Protein AF-A0AAW6LYE3-F1 (afdb_monomer)

Secondary structure (DSSP, 8-state):
-TTGGG-SSHHHHHHHHHHHHHHHHH---TTS-HHHHHHHHHHHHHHHHHS-HHHHHHTT-HHHHHHHHHHHHHHHHHHHHHHHHHHH--TTHHHHHHHHHHHHHHHHHHHHHHHHHHH-STTTHHHHHHHHHHHHHHHHHHHHHHHHHHHTT-----HHHHHGGGPPPPP-

Sequence (172 aa):
MKAMTAHPTDQVRQAAIETKTLFDKYGDPTTLPQTEENGILHNLLQDLKAIDSSKLTSLAFDAWLTNLETCETAFLSAVSQRTEETAARQVGIVKEIRQTADNAYRSLVELVNALTVVNGEAPYATFIDHVNAIIDR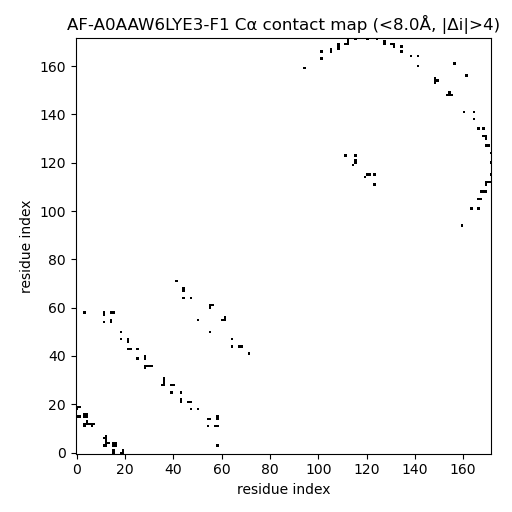QKTVLKARQTNAKKKGGETINPYCEISKKLPDIQK

InterPro domains:
  IPR046228 Protein of unknown function DUF6261 [PF19775] (2-132)

Organism: NCBI:txid246787

Radius of gyration: 32.87 Å; Cα contacts (8 Å, |Δi|>4): 84; chains: 1; bounding box: 64×28×84 Å

Foldseek 3Di:
DVVQCPPPDPLLNVLVVVLVVLCVVLDDLPVDDPVVSLVSLVVSLVVVVVPDVVNCVSVVNVVVSVVSVVVNVVVVVVVVVVVVVVVPPDPCPVVVVLVVVLVVLVVVLVVLLVCCVVPNCVVCVVVLVVVQVVLVVVLVVLVVVVVVCVVVVHPDPPVSSVSSNPRDRRDD

Mean predicted aligned error: 11.36 Å

Structure (mmCIF, N/CA/C/O backbone):
data_AF-A0AAW6LYE3-F1
#
_entry.id   AF-A0AAW6LYE3-F1
#
loop_
_atom_site.group_PDB
_atom_site.id
_atom_site.type_symbol
_atom_site.label_atom_id
_atom_site.label_alt_id
_atom_site.label_comp_id
_atom_site.label_asym_id
_atom_site.label_entity_id
_atom_site.label_seq_id
_atom_site.pdbx_PDB_ins_code
_atom_site.Cartn_x
_atom_site.Cartn_y
_atom_site.Cartn_z
_atom_site.occupancy
_atom_site.B_iso_or_equiv
_atom_site.auth_seq_id
_atom_site.auth_comp_id
_atom_site.auth_asym_id
_atom_site.auth_atom_id
_atom_site.pdbx_PDB_model_num
ATOM 1 N N . MET A 1 1 ? -16.942 -10.347 26.156 1.00 75.06 1 MET A N 1
ATOM 2 C CA . MET A 1 1 ? -18.008 -9.387 26.536 1.00 75.06 1 MET A CA 1
ATOM 3 C C . MET A 1 1 ? -19.351 -10.025 26.889 1.00 75.06 1 MET A C 1
ATOM 5 O O . MET A 1 1 ? -19.823 -9.770 27.986 1.00 75.06 1 MET A O 1
ATOM 9 N N . LYS A 1 2 ? -19.958 -10.888 26.054 1.00 83.12 2 LYS A N 1
ATOM 10 C CA . LYS A 1 2 ? -21.303 -11.465 26.317 1.00 83.12 2 LYS A CA 1
ATOM 11 C C . LYS A 1 2 ? -21.467 -12.181 27.674 1.00 83.12 2 LYS A C 1
ATOM 13 O O . LYS A 1 2 ? -22.540 -12.131 28.250 1.00 83.12 2 LYS A O 1
ATOM 18 N N . ALA A 1 3 ? -20.427 -12.827 28.202 1.00 86.31 3 ALA A N 1
ATOM 19 C CA . ALA A 1 3 ? -20.491 -13.441 29.534 1.00 86.31 3 ALA A CA 1
ATOM 20 C C . ALA A 1 3 ? -20.466 -12.402 30.678 1.00 86.31 3 ALA A C 1
ATOM 22 O O . ALA A 1 3 ? -21.128 -12.575 31.695 1.00 86.31 3 ALA A O 1
ATOM 23 N N . MET A 1 4 ? -19.744 -11.291 30.496 1.00 87.25 4 MET A N 1
ATOM 24 C CA . MET A 1 4 ? -19.586 -10.234 31.506 1.00 87.25 4 MET A CA 1
ATOM 25 C C . MET A 1 4 ? -20.858 -9.396 31.692 1.00 87.25 4 MET A C 1
ATOM 27 O O . MET A 1 4 ? -21.054 -8.793 32.742 1.00 87.25 4 MET A O 1
ATOM 31 N N . THR A 1 5 ? -21.787 -9.414 30.732 1.00 90.38 5 THR A N 1
ATOM 32 C CA . THR A 1 5 ? -23.099 -8.764 30.892 1.00 90.38 5 THR A CA 1
ATOM 33 C C . THR A 1 5 ? -24.018 -9.485 31.886 1.00 90.38 5 THR A C 1
ATOM 35 O O . THR A 1 5 ? -25.096 -8.981 32.178 1.00 90.38 5 THR A O 1
ATOM 38 N N . ALA A 1 6 ? -23.611 -10.639 32.425 1.00 91.25 6 ALA A N 1
ATOM 39 C CA . ALA A 1 6 ? -24.280 -11.342 33.522 1.00 91.25 6 ALA A CA 1
ATOM 40 C C . ALA A 1 6 ? -23.414 -11.393 34.800 1.00 91.25 6 ALA A C 1
ATOM 42 O O . ALA A 1 6 ? -23.624 -12.246 35.660 1.00 91.25 6 ALA A O 1
ATOM 43 N N . HIS A 1 7 ? -22.417 -10.507 34.921 1.00 91.81 7 HIS A N 1
ATOM 44 C CA . HIS A 1 7 ? -21.497 -10.495 36.057 1.00 91.81 7 HIS A CA 1
ATOM 45 C C . HIS A 1 7 ? -22.240 -10.233 37.390 1.00 91.81 7 HIS A C 1
ATOM 47 O O . HIS A 1 7 ? -23.146 -9.387 37.422 1.00 91.81 7 HIS A O 1
ATOM 53 N N . PRO A 1 8 ? -21.870 -10.921 38.494 1.00 92.31 8 PRO A N 1
ATOM 54 C CA . PRO A 1 8 ? -22.540 -10.777 39.791 1.00 92.31 8 PRO A CA 1
ATOM 55 C C . PRO A 1 8 ? -22.421 -9.362 40.375 1.00 92.31 8 PRO A C 1
ATOM 57 O O . PRO A 1 8 ? -23.342 -8.885 41.025 1.00 92.31 8 PRO A O 1
ATOM 60 N N . THR A 1 9 ? -21.314 -8.664 40.115 1.00 94.69 9 THR A N 1
ATOM 61 C CA . THR A 1 9 ? -21.134 -7.256 40.504 1.00 94.69 9 THR A CA 1
ATOM 62 C C . THR A 1 9 ? -21.827 -6.316 39.519 1.00 94.69 9 THR A C 1
ATOM 64 O O . THR A 1 9 ? -21.462 -6.279 38.343 1.00 94.69 9 THR A O 1
ATOM 67 N N . ASP A 1 10 ? -22.764 -5.506 40.016 1.00 91.56 10 ASP A N 1
ATOM 68 C CA . ASP A 1 10 ? -23.581 -4.579 39.218 1.00 91.56 10 ASP A CA 1
ATOM 69 C C . ASP A 1 10 ? -22.765 -3.581 38.395 1.00 91.56 10 ASP A C 1
ATOM 71 O O . ASP A 1 10 ? -23.053 -3.373 37.219 1.00 91.56 10 ASP A O 1
ATOM 75 N N . GLN A 1 11 ? -21.720 -3.003 38.984 1.00 90.62 11 GLN A N 1
ATOM 76 C CA . GLN A 1 11 ? -20.864 -2.012 38.322 1.00 90.62 11 GLN A CA 1
ATOM 77 C C . GLN A 1 11 ? -20.148 -2.607 37.100 1.00 90.62 11 GLN A C 1
ATOM 79 O O . GLN A 1 11 ? -20.224 -2.051 36.006 1.00 90.62 11 GLN A O 1
ATOM 84 N N . VAL A 1 12 ? -19.531 -3.784 37.266 1.00 91.25 12 VAL A N 1
ATOM 85 C CA . VAL A 1 12 ? -18.853 -4.521 36.183 1.00 91.25 12 VAL A CA 1
ATOM 86 C C . VAL A 1 12 ? -19.854 -4.935 35.106 1.00 91.25 12 VAL A C 1
ATOM 88 O O . VAL A 1 12 ? -19.576 -4.838 33.913 1.00 91.25 12 VAL A O 1
ATOM 91 N N . ARG A 1 13 ? -21.059 -5.348 35.513 1.00 94.12 13 ARG A N 1
ATOM 92 C CA . ARG A 1 13 ? -22.122 -5.723 34.582 1.00 94.12 13 ARG A CA 1
ATOM 93 C C . ARG A 1 13 ? -22.571 -4.544 33.718 1.00 94.12 13 ARG A C 1
ATOM 95 O O . ARG A 1 13 ? -22.694 -4.707 32.508 1.00 94.12 13 ARG A O 1
ATOM 102 N N . GLN A 1 14 ? -22.788 -3.370 34.312 1.00 92.62 14 GLN A N 1
ATOM 103 C CA . GLN A 1 14 ? -23.170 -2.165 33.568 1.00 92.62 14 GLN A CA 1
ATOM 104 C C . GLN A 1 14 ? -22.062 -1.713 32.612 1.00 92.62 14 GLN A C 1
ATOM 106 O O . GLN A 1 14 ? -22.342 -1.458 31.443 1.00 92.62 14 GLN A O 1
ATOM 111 N N . ALA A 1 15 ? -20.803 -1.721 33.061 1.00 92.06 15 ALA A N 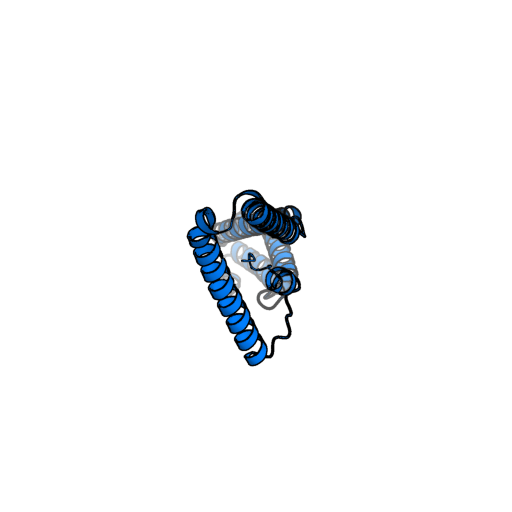1
ATOM 112 C CA . ALA A 1 15 ? -19.650 -1.454 32.200 1.00 92.06 15 ALA A CA 1
ATOM 113 C C . ALA A 1 15 ? -19.581 -2.427 31.007 1.00 92.06 15 ALA A C 1
ATOM 115 O O . ALA A 1 15 ? -19.324 -2.023 29.870 1.00 92.06 15 ALA A O 1
ATOM 116 N N . ALA A 1 16 ? -19.854 -3.716 31.244 1.00 93.25 16 ALA A N 1
ATOM 117 C CA . ALA A 1 16 ? -19.874 -4.724 30.192 1.00 93.25 16 ALA A CA 1
ATOM 118 C C . ALA A 1 16 ? -21.014 -4.508 29.187 1.00 93.25 16 ALA A C 1
ATOM 120 O O . ALA A 1 16 ? -20.817 -4.729 27.992 1.00 93.25 16 ALA A O 1
ATOM 121 N N . ILE A 1 17 ? -22.198 -4.100 29.655 1.00 93.31 17 ILE A N 1
ATOM 122 C CA . ILE A 1 17 ? -23.356 -3.799 28.800 1.00 93.31 17 ILE A CA 1
ATOM 123 C C . ILE A 1 17 ? -23.063 -2.580 27.925 1.00 93.31 17 ILE A C 1
ATOM 125 O O . ILE A 1 17 ? -23.266 -2.653 26.715 1.00 93.31 17 ILE A O 1
ATOM 129 N N . GLU A 1 18 ? -22.544 -1.500 28.508 1.00 92.44 18 GLU A N 1
ATOM 130 C CA . GLU A 1 18 ? -22.156 -0.276 27.796 1.00 92.44 18 GLU A CA 1
ATOM 131 C C . GLU A 1 18 ? -21.139 -0.584 26.692 1.00 92.44 18 GLU A C 1
ATOM 133 O O . GLU A 1 18 ? -21.390 -0.337 25.512 1.00 92.44 18 GLU A O 1
ATOM 138 N N . THR A 1 19 ? -20.043 -1.253 27.056 1.00 92.25 19 THR A N 1
ATOM 139 C CA . THR A 1 19 ? -18.980 -1.614 26.112 1.00 92.25 19 THR A CA 1
ATOM 140 C C . THR A 1 19 ? -19.485 -2.586 25.035 1.00 92.25 19 THR A C 1
ATOM 142 O O . THR A 1 19 ? -19.142 -2.447 23.866 1.00 92.25 19 THR A O 1
ATOM 145 N N . LYS A 1 20 ? -20.339 -3.567 25.374 1.00 92.69 20 LYS A N 1
ATOM 146 C CA . LYS A 1 20 ? -20.929 -4.477 24.373 1.00 92.69 20 LYS A CA 1
ATOM 147 C C . LYS A 1 20 ? -21.852 -3.732 23.405 1.00 92.69 20 LYS A C 1
ATOM 149 O O . LYS A 1 20 ? -21.786 -3.987 22.208 1.00 92.69 20 LYS A O 1
ATOM 154 N N . THR A 1 21 ? -22.687 -2.829 23.913 1.00 93.50 21 THR A N 1
ATOM 155 C CA . THR A 1 21 ? -23.604 -2.023 23.090 1.00 93.50 21 THR A CA 1
ATOM 156 C C . THR A 1 21 ? -22.821 -1.193 22.077 1.00 93.50 21 THR A C 1
ATOM 158 O O . THR A 1 21 ? -23.251 -1.049 20.936 1.00 93.50 21 THR A O 1
ATOM 161 N N . LEU A 1 22 ? -21.634 -0.715 22.463 1.00 93.31 22 LEU A N 1
ATOM 162 C CA . LEU A 1 22 ? -20.736 -0.026 21.550 1.00 93.31 22 LEU A CA 1
ATOM 163 C C . LEU A 1 22 ? -20.258 -0.926 20.401 1.00 93.31 22 LEU A C 1
ATOM 165 O O . LEU A 1 22 ? -20.346 -0.530 19.242 1.00 93.31 22 LEU A O 1
ATOM 169 N N . PHE A 1 23 ? -19.816 -2.152 20.693 1.00 92.50 23 PHE A N 1
ATOM 170 C CA . PHE A 1 23 ? -19.456 -3.116 19.644 1.00 92.50 23 PHE A CA 1
ATOM 171 C C . PHE A 1 23 ? -20.650 -3.473 18.747 1.00 92.50 23 PHE A C 1
ATOM 173 O O . PHE A 1 23 ? -20.501 -3.541 17.531 1.00 92.50 23 PHE A O 1
ATOM 180 N N . ASP A 1 24 ? -21.842 -3.654 19.323 1.00 93.94 24 ASP A N 1
ATOM 181 C CA . ASP A 1 24 ? -23.053 -3.961 18.554 1.00 93.94 24 ASP A CA 1
ATOM 182 C C . ASP A 1 24 ? -23.446 -2.804 17.608 1.00 93.94 24 ASP A C 1
ATOM 184 O O . ASP A 1 24 ? -23.938 -3.058 16.511 1.00 93.94 24 ASP A O 1
ATOM 188 N N . LYS A 1 25 ? -23.213 -1.541 18.009 1.00 94.12 25 LYS A N 1
ATOM 189 C CA . LYS A 1 25 ? -23.463 -0.337 17.191 1.00 94.12 25 LYS A CA 1
ATOM 190 C C . LYS A 1 25 ? -22.602 -0.312 15.927 1.00 94.12 25 LYS A C 1
ATOM 192 O O . LYS A 1 25 ? -23.104 0.063 14.871 1.00 94.12 25 LYS A O 1
ATOM 197 N N . TYR A 1 26 ? -21.320 -0.656 16.042 1.00 93.38 26 TYR A N 1
ATOM 198 C CA . TYR A 1 26 ? -20.377 -0.605 14.919 1.00 93.38 26 TYR A CA 1
ATOM 199 C C . TYR A 1 26 ? -20.387 -1.873 14.056 1.00 93.38 26 TYR A C 1
ATOM 201 O O . TYR A 1 26 ? -20.088 -1.796 12.867 1.00 93.38 26 TYR A O 1
ATOM 209 N N . GLY A 1 27 ? -20.783 -3.018 14.618 1.00 91.31 27 GLY A N 1
ATOM 210 C CA . GLY A 1 27 ? -20.903 -4.272 13.877 1.00 91.31 27 GLY A CA 1
ATOM 211 C C . GLY A 1 27 ? -19.554 -4.866 13.459 1.00 91.31 27 GLY A C 1
ATOM 212 O O . GLY A 1 27 ? -18.535 -4.651 14.113 1.00 91.31 27 GLY A O 1
ATOM 213 N N . ASP A 1 28 ? -19.569 -5.658 12.385 1.00 91.50 28 ASP A N 1
ATOM 214 C CA . ASP A 1 28 ? -18.382 -6.306 11.819 1.00 91.50 28 ASP A CA 1
ATOM 215 C C . ASP A 1 28 ? -17.944 -5.595 10.523 1.00 91.50 28 ASP A C 1
ATOM 217 O O . ASP A 1 28 ? -18.591 -5.769 9.484 1.00 91.50 28 ASP A O 1
ATOM 221 N N . PRO A 1 29 ? -16.860 -4.795 10.556 1.00 91.38 29 PRO A N 1
ATOM 222 C CA . PRO A 1 29 ? -16.393 -4.056 9.389 1.00 91.38 29 PRO A CA 1
ATOM 223 C C . PRO A 1 29 ? -15.492 -4.877 8.450 1.00 91.38 29 PRO A C 1
ATOM 225 O O . PRO A 1 29 ? -15.095 -4.364 7.408 1.00 91.38 29 PRO A O 1
ATOM 228 N N . THR A 1 30 ? -15.183 -6.143 8.758 1.00 89.88 30 THR A N 1
ATOM 229 C CA . THR A 1 30 ? -14.156 -6.937 8.041 1.00 89.88 30 THR A CA 1
ATOM 230 C C . THR A 1 30 ? -14.504 -7.289 6.591 1.00 89.88 30 THR A C 1
ATOM 232 O O . THR A 1 30 ? -13.665 -7.788 5.841 1.00 89.88 30 THR A O 1
ATOM 235 N N . THR A 1 31 ? -15.747 -7.046 6.177 1.00 91.75 31 THR A N 1
ATOM 236 C CA . THR A 1 31 ? -16.225 -7.290 4.807 1.00 91.75 31 THR A CA 1
ATOM 237 C C . THR A 1 31 ? -16.204 -6.036 3.928 1.00 91.75 31 THR A C 1
ATOM 239 O O . THR A 1 31 ? -16.513 -6.118 2.737 1.00 91.75 31 THR A O 1
ATOM 242 N N . LEU A 1 32 ? -15.846 -4.881 4.497 1.00 92.56 32 LEU A N 1
ATOM 243 C CA . LEU A 1 32 ? -15.909 -3.578 3.840 1.00 92.56 32 LEU A CA 1
ATOM 244 C C . LEU A 1 32 ? -14.595 -3.217 3.128 1.00 92.56 32 LEU A C 1
ATOM 246 O O . LEU A 1 32 ? -13.543 -3.802 3.391 1.00 92.56 32 LEU A O 1
ATOM 250 N N . PRO A 1 33 ? -14.614 -2.232 2.212 1.00 93.69 33 PRO A N 1
ATOM 251 C CA . PRO A 1 33 ? -13.390 -1.663 1.661 1.00 93.69 33 PRO A CA 1
ATOM 252 C C . PRO A 1 33 ? -12.492 -1.072 2.759 1.00 93.69 33 PRO A C 1
ATOM 254 O O . PRO A 1 33 ? -12.985 -0.399 3.659 1.00 93.69 33 PRO A O 1
ATOM 257 N N . GLN A 1 34 ? -11.166 -1.211 2.618 1.00 89.56 34 GLN A N 1
ATOM 258 C CA . GLN A 1 34 ? -10.163 -0.796 3.620 1.00 89.56 34 GLN A CA 1
ATOM 259 C C . GLN A 1 34 ? -10.372 0.622 4.187 1.00 89.56 34 GLN A C 1
ATOM 261 O O . GLN A 1 34 ? -10.144 0.854 5.370 1.00 89.56 34 GLN A O 1
ATOM 266 N N . THR A 1 35 ? -10.772 1.593 3.361 1.00 88.69 35 THR A N 1
ATOM 267 C CA . THR A 1 35 ? -11.013 2.974 3.818 1.00 88.69 35 THR A CA 1
ATOM 268 C C . THR A 1 35 ? -12.221 3.072 4.745 1.00 88.69 35 THR A C 1
ATOM 270 O O . THR A 1 35 ? -12.171 3.785 5.744 1.00 88.69 35 THR A O 1
ATOM 273 N N . GLU A 1 36 ? -13.297 2.364 4.413 1.00 91.94 36 GLU A N 1
ATOM 274 C CA . GLU A 1 36 ? -14.534 2.352 5.188 1.00 91.94 36 GLU A CA 1
ATOM 275 C C . GLU A 1 36 ? -14.365 1.518 6.462 1.00 91.94 36 GLU A C 1
ATOM 277 O O . GLU A 1 36 ? -14.688 1.993 7.549 1.00 91.94 36 GLU A O 1
ATOM 282 N N . GLU A 1 37 ? -13.746 0.338 6.341 1.00 92.81 37 GLU A N 1
ATOM 283 C CA . GLU A 1 37 ? -13.352 -0.511 7.469 1.00 92.81 37 GLU A CA 1
ATOM 284 C C . GLU A 1 37 ? -12.527 0.282 8.489 1.00 92.81 37 GLU A C 1
ATOM 286 O O . GLU A 1 37 ? -12.877 0.339 9.668 1.00 92.81 37 GLU A O 1
ATOM 291 N N . ASN A 1 38 ? -11.472 0.967 8.035 1.00 91.06 38 ASN A N 1
ATOM 292 C CA . ASN A 1 38 ? -10.623 1.747 8.927 1.00 91.06 38 ASN A CA 1
ATOM 293 C C . ASN A 1 38 ? -11.363 2.937 9.555 1.00 91.06 38 ASN A C 1
ATOM 295 O O . ASN A 1 38 ? -11.125 3.255 10.714 1.00 91.06 38 ASN A O 1
ATOM 299 N N . GLY A 1 39 ? -12.269 3.591 8.822 1.00 92.75 39 GLY A N 1
ATOM 300 C CA . GLY A 1 39 ? -13.091 4.668 9.378 1.00 92.75 39 GLY A CA 1
ATOM 301 C C . GLY A 1 39 ? -13.989 4.185 10.521 1.00 92.75 39 GLY A C 1
ATOM 302 O O . GLY A 1 39 ? -14.102 4.851 11.549 1.00 92.75 39 GLY A O 1
ATOM 303 N N . ILE A 1 40 ? -14.581 2.998 10.374 1.00 94.75 40 ILE A N 1
ATOM 304 C CA . ILE A 1 40 ? -15.387 2.366 11.425 1.00 94.75 40 ILE A CA 1
ATOM 305 C C . ILE A 1 40 ? -14.520 1.993 12.628 1.00 94.75 40 ILE A C 1
ATOM 307 O O . ILE A 1 40 ? -14.886 2.318 13.757 1.00 94.75 40 ILE A O 1
ATOM 311 N N . LEU A 1 41 ? -13.370 1.352 12.402 1.00 93.31 41 LEU A N 1
ATOM 312 C CA . LEU A 1 41 ? -12.457 0.951 13.476 1.00 93.31 41 LEU A CA 1
ATOM 313 C C . LEU A 1 41 ? -11.900 2.158 14.245 1.00 93.31 41 LEU A C 1
ATOM 315 O O . LEU A 1 41 ? -11.832 2.107 15.472 1.00 93.31 41 LEU A O 1
ATOM 319 N N . HIS A 1 42 ? -11.585 3.252 13.548 1.00 94.12 42 HIS A N 1
ATOM 320 C CA . HIS A 1 42 ? -11.141 4.507 14.157 1.00 94.12 42 HIS A CA 1
ATOM 321 C C . HIS A 1 42 ? -12.203 5.094 15.091 1.00 94.12 42 HIS A C 1
ATOM 323 O 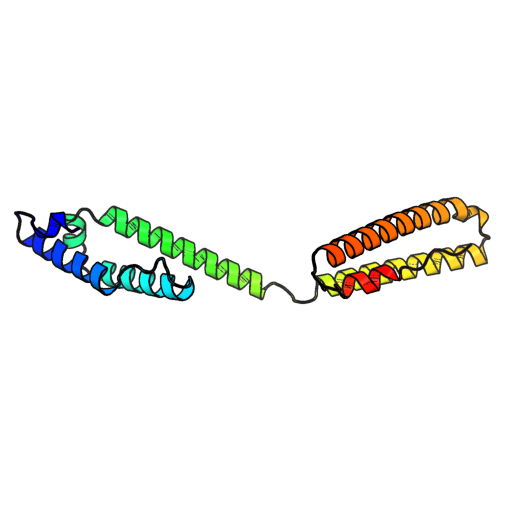O . HIS A 1 42 ? -11.932 5.391 16.254 1.00 94.12 42 HIS A O 1
ATOM 329 N N . ASN A 1 43 ? -13.445 5.198 14.609 1.00 94.94 43 ASN A N 1
ATOM 330 C CA . ASN A 1 43 ? -14.556 5.720 15.405 1.00 94.94 43 ASN A CA 1
ATOM 331 C C . ASN A 1 43 ? -14.889 4.805 16.596 1.00 94.94 43 ASN A C 1
ATOM 333 O O . ASN A 1 43 ? -15.151 5.288 17.697 1.00 94.94 43 ASN A O 1
ATOM 337 N N . LEU A 1 44 ? -14.832 3.482 16.404 1.00 94.56 44 LEU A N 1
ATOM 338 C CA . LEU A 1 44 ? -14.983 2.510 17.487 1.00 94.56 44 LEU A CA 1
ATOM 339 C C . LEU A 1 44 ? -13.908 2.708 18.559 1.00 94.56 44 LEU A C 1
ATOM 341 O O . LEU A 1 44 ? -14.230 2.729 19.745 1.00 94.56 44 LEU A O 1
ATOM 345 N N . LEU A 1 45 ? -12.643 2.866 18.164 1.00 94.81 45 LEU A N 1
ATOM 346 C CA . LEU A 1 45 ? -11.552 3.081 19.107 1.00 94.81 45 LEU A CA 1
ATOM 347 C C . LEU A 1 45 ? -11.687 4.416 19.847 1.00 94.81 45 LEU A C 1
ATOM 349 O O . LEU A 1 45 ? -11.440 4.477 21.051 1.00 94.81 45 LEU A O 1
ATOM 353 N N . GLN A 1 46 ? -12.123 5.469 19.153 1.00 95.19 46 GLN A N 1
ATOM 354 C CA . GLN A 1 46 ? -12.408 6.765 19.760 1.00 95.19 46 GLN A CA 1
ATOM 355 C C . GLN A 1 46 ? -13.516 6.663 20.816 1.00 95.19 46 GLN A C 1
ATOM 357 O O . GLN A 1 46 ? -13.334 7.136 21.939 1.00 95.19 46 GLN A O 1
ATOM 362 N N . ASP A 1 47 ? -14.631 6.007 20.491 1.00 95.06 47 ASP A N 1
ATOM 363 C CA . ASP A 1 47 ? -15.728 5.813 21.439 1.00 95.06 47 ASP A CA 1
ATOM 364 C C . ASP A 1 47 ? -15.308 4.898 22.607 1.00 95.06 47 ASP A C 1
ATOM 366 O O . ASP A 1 47 ? -15.714 5.134 23.744 1.00 95.06 47 ASP A O 1
ATOM 370 N N . LEU A 1 48 ? -14.456 3.890 22.369 1.00 93.25 48 LEU A N 1
ATOM 371 C CA . LEU A 1 48 ? -13.893 3.049 23.434 1.00 93.25 48 LEU A CA 1
ATOM 372 C C . LEU A 1 48 ? -13.033 3.873 24.397 1.00 93.25 48 LEU A C 1
ATOM 374 O O . LEU A 1 48 ? -13.151 3.704 25.606 1.00 93.25 48 LEU A O 1
ATOM 378 N N . LYS A 1 49 ? -12.216 4.799 23.884 1.00 92.94 49 LYS A N 1
ATOM 379 C CA . LYS A 1 49 ? -11.408 5.726 24.697 1.00 92.94 49 LYS A CA 1
ATOM 380 C C . LYS A 1 49 ? -12.240 6.733 25.489 1.00 92.94 49 LYS A C 1
ATOM 382 O O . LYS A 1 49 ? -11.752 7.273 26.478 1.00 92.94 49 LYS A O 1
ATOM 387 N N . ALA A 1 50 ? -13.468 7.008 25.054 1.00 94.12 50 ALA A N 1
ATOM 388 C CA . ALA A 1 50 ? -14.386 7.891 25.764 1.00 94.12 50 ALA A CA 1
ATOM 389 C C . ALA A 1 50 ? -15.065 7.207 26.967 1.00 94.12 50 ALA A C 1
ATOM 391 O O . ALA A 1 50 ? -15.611 7.897 27.830 1.00 94.12 50 ALA A O 1
ATOM 392 N N . ILE A 1 51 ? -15.028 5.870 27.049 1.00 92.06 51 ILE A N 1
ATOM 393 C CA . ILE A 1 51 ? -15.482 5.131 28.231 1.00 92.06 51 ILE A CA 1
ATOM 394 C C . ILE A 1 51 ? -14.506 5.390 29.385 1.00 92.06 51 ILE A C 1
ATOM 396 O O . ILE A 1 51 ? -13.290 5.406 29.205 1.00 92.06 51 ILE A O 1
ATOM 400 N N . ASP A 1 52 ? -15.048 5.563 30.591 1.00 92.00 52 ASP A N 1
ATOM 401 C CA . ASP A 1 52 ? -14.256 5.721 31.812 1.00 92.00 52 ASP A CA 1
ATOM 402 C C . ASP A 1 52 ? -13.228 4.581 31.959 1.00 92.00 52 ASP A C 1
ATOM 404 O O . ASP A 1 52 ? -13.576 3.396 31.940 1.00 92.00 52 ASP A O 1
ATOM 408 N N . SER A 1 53 ? -11.954 4.939 32.127 1.00 91.50 53 SER A N 1
ATOM 409 C CA . SER A 1 53 ? -10.851 3.977 32.180 1.00 91.50 53 SER A CA 1
ATOM 410 C C . SER A 1 53 ? -10.998 2.968 33.318 1.00 91.50 53 SER A C 1
ATOM 412 O O . SER A 1 53 ? -10.689 1.795 33.128 1.00 91.50 53 SER A O 1
ATOM 414 N N . SER A 1 54 ? -11.566 3.358 34.464 1.00 92.62 54 SER A N 1
ATOM 415 C CA . SER A 1 54 ? -11.804 2.439 35.583 1.00 92.62 54 SER A CA 1
ATOM 416 C C . SER A 1 54 ? -12.791 1.326 35.220 1.00 92.62 54 SER A C 1
ATOM 418 O O . SER A 1 54 ? -12.633 0.183 35.662 1.00 92.62 54 SER A O 1
ATOM 420 N N . LYS A 1 55 ? -13.772 1.622 34.355 1.00 92.19 55 LYS A N 1
ATOM 421 C CA . LYS A 1 55 ? -14.703 0.621 33.823 1.00 92.19 55 LYS A CA 1
ATOM 422 C C . LYS A 1 55 ? -13.975 -0.359 32.911 1.00 92.19 55 LYS A C 1
ATOM 424 O O . LYS A 1 55 ? -14.162 -1.565 33.067 1.00 92.19 55 LYS A O 1
ATOM 429 N N . LEU A 1 56 ? -13.126 0.125 32.006 1.00 91.50 56 LEU A N 1
ATOM 430 C CA . LEU A 1 56 ? -12.352 -0.732 31.101 1.00 91.50 56 LEU A CA 1
ATOM 431 C C . LEU A 1 56 ? -11.362 -1.623 31.861 1.00 91.50 56 LEU A C 1
ATOM 433 O O . LEU A 1 56 ? -11.268 -2.817 31.564 1.00 91.50 56 LEU A O 1
ATOM 437 N N . THR A 1 57 ? -10.725 -1.094 32.907 1.00 93.62 57 THR A N 1
ATOM 438 C CA . THR A 1 57 ? -9.861 -1.876 33.798 1.00 93.62 57 THR A CA 1
ATOM 439 C C . THR A 1 57 ? -10.643 -2.927 34.582 1.00 93.62 57 THR A C 1
ATOM 441 O O . THR A 1 57 ? -10.197 -4.068 34.697 1.00 93.62 57 THR A O 1
ATOM 444 N N . SER A 1 58 ? -11.859 -2.612 35.046 1.00 92.75 58 SER A N 1
ATOM 445 C CA . SER A 1 58 ? -12.729 -3.599 35.711 1.00 92.75 58 SER A CA 1
ATOM 446 C C . SER A 1 58 ? -13.135 -4.768 34.800 1.00 92.75 58 SER A C 1
ATOM 448 O O . SER A 1 58 ? -13.459 -5.852 35.283 1.00 92.75 58 SER A O 1
ATOM 450 N N . LEU A 1 59 ? -13.084 -4.557 33.481 1.00 92.75 59 LEU A N 1
ATOM 451 C CA . LEU A 1 59 ? -13.344 -5.561 32.449 1.00 92.75 59 LEU A CA 1
ATOM 452 C C . LEU A 1 59 ? -12.067 -6.253 31.946 1.00 92.75 59 LEU A C 1
ATOM 454 O O . LEU A 1 59 ? -12.160 -7.101 31.057 1.00 92.75 59 LEU A O 1
ATOM 458 N N . ALA A 1 60 ? -10.896 -5.892 32.486 1.00 92.25 60 ALA A N 1
ATOM 459 C CA . ALA A 1 60 ? -9.580 -6.320 32.014 1.00 92.25 60 ALA A CA 1
ATOM 460 C C . ALA A 1 60 ? -9.368 -6.063 30.505 1.00 92.25 60 ALA A C 1
ATOM 462 O O . ALA A 1 60 ? -8.813 -6.897 29.783 1.00 92.25 60 ALA A O 1
ATOM 463 N N . PHE A 1 61 ? -9.849 -4.916 30.011 1.00 92.25 61 PHE A N 1
ATOM 464 C CA . PHE A 1 61 ? -9.817 -4.571 28.587 1.00 92.25 61 PHE A CA 1
ATOM 465 C C . PHE A 1 61 ? -8.567 -3.773 28.171 1.00 92.25 61 PHE A C 1
ATOM 467 O O . PHE A 1 61 ? -8.305 -3.634 26.979 1.00 92.25 61 PHE A O 1
ATOM 474 N N . ASP A 1 62 ? -7.750 -3.297 29.117 1.00 92.69 62 ASP A N 1
ATOM 475 C CA . ASP A 1 62 ? -6.644 -2.360 28.848 1.00 92.69 62 ASP A CA 1
ATOM 476 C C . ASP A 1 62 ? -5.620 -2.903 27.837 1.00 92.69 62 ASP A C 1
ATOM 478 O O . ASP A 1 62 ? -5.161 -2.181 26.950 1.00 92.69 62 ASP A O 1
ATOM 482 N N . ALA A 1 63 ? -5.294 -4.199 27.922 1.00 94.25 63 ALA A N 1
ATOM 483 C CA . ALA A 1 63 ? -4.356 -4.848 27.005 1.00 94.25 63 ALA A CA 1
ATOM 484 C C . ALA A 1 63 ? -4.889 -4.886 25.562 1.00 94.25 63 ALA A C 1
ATOM 486 O O . ALA A 1 63 ? -4.127 -4.730 24.608 1.00 94.25 63 ALA A O 1
ATOM 487 N N . TRP A 1 64 ? -6.203 -5.063 25.401 1.00 93.56 64 TRP A N 1
ATOM 488 C CA . TRP A 1 64 ? -6.860 -5.056 24.096 1.00 93.56 64 TRP A CA 1
ATOM 489 C C . TRP A 1 64 ? -6.937 -3.647 23.526 1.00 93.56 64 TRP A C 1
ATOM 491 O O . TRP A 1 64 ? -6.631 -3.461 22.351 1.00 93.56 64 TRP A O 1
ATOM 501 N N . LEU A 1 65 ? -7.274 -2.661 24.360 1.00 93.69 65 LEU A N 1
ATOM 502 C CA . LEU A 1 65 ? -7.295 -1.259 23.955 1.00 93.69 65 LEU A CA 1
ATOM 503 C C . LEU A 1 65 ? -5.909 -0.806 23.478 1.00 93.69 65 LEU A C 1
ATOM 505 O O . LEU A 1 65 ? -5.773 -0.307 22.367 1.00 93.69 65 LEU A O 1
ATOM 509 N N . THR A 1 66 ? -4.865 -1.098 24.258 1.00 95.25 66 THR A N 1
ATOM 510 C CA . THR A 1 66 ? -3.469 -0.796 23.896 1.00 95.25 66 THR A CA 1
ATOM 511 C C . THR A 1 66 ? -3.063 -1.433 22.564 1.00 95.25 66 THR A C 1
ATOM 513 O O . THR A 1 66 ? -2.403 -0.801 21.737 1.00 95.25 66 THR A O 1
ATOM 516 N N . ASN A 1 67 ? -3.454 -2.689 22.334 1.00 95.19 67 ASN A N 1
ATOM 517 C CA . ASN A 1 67 ? -3.167 -3.377 21.080 1.00 95.19 67 ASN A CA 1
ATOM 518 C C . ASN A 1 67 ? -3.877 -2.697 19.896 1.00 95.19 67 ASN A C 1
ATOM 520 O O . ASN A 1 67 ? -3.225 -2.373 18.906 1.00 95.19 67 ASN A O 1
ATOM 524 N N . LEU A 1 68 ? -5.171 -2.382 20.032 1.00 93.25 68 LEU A N 1
ATOM 525 C CA . LEU A 1 68 ? -5.931 -1.677 18.994 1.00 93.25 68 LEU A CA 1
ATOM 526 C C . LEU A 1 68 ? -5.300 -0.323 18.638 1.00 93.25 68 LEU A C 1
ATOM 528 O O . LEU A 1 68 ? -5.139 -0.021 17.459 1.00 93.25 68 LEU A O 1
ATOM 532 N N . GLU A 1 69 ? -4.863 0.448 19.635 1.00 94.38 69 GLU A N 1
ATOM 533 C CA . GLU A 1 69 ? -4.155 1.719 19.421 1.00 94.38 69 GLU A CA 1
ATOM 534 C C . GLU A 1 69 ? -2.826 1.548 18.684 1.00 94.38 69 GLU A C 1
ATOM 536 O O . GLU A 1 69 ? -2.478 2.335 17.797 1.00 94.38 69 GLU A O 1
ATOM 541 N N . THR A 1 70 ? -2.079 0.503 19.036 1.00 96.00 70 THR A N 1
ATOM 542 C CA . THR A 1 70 ? -0.807 0.179 18.386 1.00 96.00 70 THR A CA 1
ATOM 543 C C . THR A 1 70 ? -1.036 -0.170 16.916 1.00 96.00 70 THR A C 1
ATOM 545 O O . THR A 1 70 ? -0.341 0.347 16.039 1.00 96.00 70 THR A O 1
ATOM 548 N N . CYS A 1 71 ? -2.033 -1.012 16.635 1.00 93.50 71 CYS A N 1
ATOM 549 C CA . CYS A 1 71 ? -2.400 -1.397 15.277 1.00 93.50 71 CYS A CA 1
ATOM 550 C C . CYS A 1 71 ? -2.872 -0.203 14.444 1.00 93.50 71 CYS A C 1
ATOM 552 O O . CYS A 1 71 ? -2.436 -0.059 13.303 1.00 93.50 71 CYS A O 1
ATOM 554 N N . GLU A 1 72 ? -3.708 0.671 15.004 1.00 93.75 72 GLU A N 1
ATOM 555 C CA . GLU A 1 72 ? -4.172 1.873 14.313 1.00 93.75 72 GLU A CA 1
ATOM 556 C C . GLU A 1 72 ? -3.011 2.816 13.977 1.00 93.75 72 GLU A C 1
ATOM 558 O O . GLU A 1 72 ? -2.880 3.270 12.840 1.00 93.75 72 GLU A O 1
ATOM 563 N N . THR A 1 73 ? -2.119 3.061 14.937 1.00 94.25 73 THR A N 1
ATOM 564 C CA . THR A 1 73 ? -0.944 3.917 14.723 1.00 94.25 73 THR A CA 1
ATOM 565 C C . THR A 1 73 ? -0.046 3.354 13.619 1.00 94.25 73 THR A C 1
ATOM 567 O O . THR A 1 73 ? 0.391 4.087 12.728 1.00 94.25 73 THR A O 1
ATOM 570 N N . ALA A 1 74 ? 0.197 2.039 13.637 1.00 94.88 74 ALA A N 1
ATOM 571 C CA . ALA A 1 74 ? 0.968 1.360 12.600 1.00 94.88 74 ALA A CA 1
ATOM 572 C C . ALA A 1 74 ? 0.289 1.453 11.223 1.00 94.88 74 ALA A C 1
ATOM 574 O O . ALA A 1 74 ? 0.960 1.694 10.217 1.00 94.88 74 ALA A O 1
ATOM 575 N N . PHE A 1 75 ? -1.038 1.317 11.170 1.00 92.44 75 PHE A N 1
ATOM 576 C CA . PHE A 1 75 ? -1.806 1.456 9.937 1.00 92.44 75 PHE A CA 1
ATOM 577 C C . PHE A 1 75 ? -1.720 2.875 9.363 1.00 92.44 75 PHE A C 1
ATOM 579 O O . PHE A 1 75 ? -1.396 3.037 8.186 1.00 92.44 75 PHE A O 1
ATOM 586 N N . LEU A 1 76 ? -1.949 3.908 10.181 1.00 90.81 76 LEU A N 1
ATOM 587 C CA . LEU A 1 76 ? -1.864 5.306 9.747 1.00 90.81 76 LEU A CA 1
ATOM 588 C C . LEU A 1 76 ? -0.462 5.654 9.232 1.00 90.81 76 LEU A C 1
ATOM 590 O O . LEU A 1 76 ? -0.333 6.310 8.197 1.00 90.81 76 LEU A O 1
ATOM 594 N N . SER A 1 77 ? 0.584 5.152 9.895 1.00 93.88 77 SER A N 1
ATOM 595 C CA . SER A 1 77 ? 1.968 5.297 9.432 1.00 93.88 77 SER A CA 1
ATOM 596 C C . SER A 1 77 ? 2.182 4.648 8.060 1.00 93.88 77 SER A C 1
ATOM 598 O O . SER A 1 77 ? 2.701 5.299 7.151 1.00 93.88 77 SER A O 1
ATOM 600 N N . ALA A 1 78 ? 1.709 3.414 7.862 1.00 93.94 78 ALA A N 1
ATOM 601 C CA . ALA A 1 78 ? 1.820 2.719 6.580 1.00 93.94 78 ALA A CA 1
ATOM 602 C C . ALA A 1 78 ? 1.028 3.415 5.458 1.00 93.94 78 ALA A C 1
ATOM 604 O O . ALA A 1 78 ? 1.484 3.476 4.315 1.00 93.94 78 ALA A O 1
ATOM 605 N N . VAL A 1 79 ? -0.150 3.970 5.764 1.00 91.44 79 VAL A N 1
ATOM 606 C CA . VAL A 1 79 ? -0.950 4.740 4.800 1.00 91.44 79 VAL A CA 1
ATOM 607 C C . VAL A 1 79 ? -0.266 6.056 4.431 1.00 91.44 79 VAL A C 1
ATOM 609 O O . VAL A 1 79 ? -0.259 6.405 3.246 1.00 91.44 79 VAL A O 1
ATOM 612 N N . SER A 1 80 ? 0.336 6.759 5.396 1.00 90.81 80 SER A N 1
ATOM 613 C CA . SER A 1 80 ? 1.140 7.960 5.125 1.00 90.81 80 SER A CA 1
ATOM 614 C C . SER A 1 80 ? 2.312 7.620 4.216 1.00 90.81 80 SER A C 1
ATOM 616 O O . SER A 1 80 ? 2.436 8.203 3.142 1.00 90.81 80 SER A O 1
ATOM 618 N N . GLN A 1 81 ? 3.086 6.588 4.566 1.00 93.81 81 GLN A N 1
ATOM 619 C CA . GLN A 1 81 ? 4.222 6.134 3.766 1.00 93.81 81 GLN A CA 1
ATOM 620 C C . GLN A 1 81 ? 3.796 5.764 2.339 1.00 93.81 81 GLN A C 1
ATOM 622 O O . GLN A 1 81 ? 4.398 6.223 1.372 1.00 93.81 81 GLN A O 1
ATOM 627 N N . ARG A 1 82 ? 2.708 5.000 2.175 1.00 92.19 82 ARG A N 1
ATOM 628 C CA . ARG A 1 82 ? 2.163 4.660 0.851 1.00 92.19 82 ARG A CA 1
ATOM 629 C C . ARG A 1 82 ? 1.786 5.908 0.052 1.00 92.19 82 ARG A C 1
ATOM 631 O O . ARG A 1 82 ? 1.978 5.943 -1.164 1.00 92.19 82 ARG A O 1
ATOM 638 N N . THR A 1 83 ? 1.220 6.914 0.712 1.00 88.00 83 THR A N 1
ATOM 639 C CA . THR A 1 83 ? 0.815 8.178 0.082 1.00 88.00 83 THR A CA 1
ATOM 640 C C . THR A 1 83 ? 2.034 8.987 -0.349 1.00 88.00 83 THR A C 1
ATOM 642 O O . THR A 1 83 ? 2.080 9.445 -1.488 1.00 88.00 83 THR A O 1
ATOM 645 N N . GLU A 1 84 ? 3.045 9.093 0.510 1.00 88.94 84 GLU A N 1
ATOM 646 C CA . GLU A 1 84 ? 4.321 9.751 0.220 1.00 88.94 84 GLU A CA 1
ATOM 647 C C . GLU A 1 84 ? 5.061 9.068 -0.931 1.00 88.94 84 GLU A C 1
ATOM 649 O O . GLU A 1 84 ? 5.463 9.737 -1.877 1.00 88.94 84 GLU A O 1
ATOM 654 N N . GLU A 1 85 ? 5.173 7.738 -0.921 1.00 88.06 85 GLU A N 1
ATOM 655 C CA . GLU A 1 85 ? 5.786 6.967 -2.008 1.00 88.06 85 GLU A CA 1
ATOM 656 C C . GLU A 1 85 ? 5.030 7.145 -3.330 1.00 88.06 85 GLU A C 1
ATOM 658 O O . GLU A 1 85 ? 5.636 7.289 -4.394 1.00 88.06 85 GLU A O 1
ATOM 663 N N . THR A 1 86 ? 3.696 7.168 -3.274 1.00 84.38 86 THR A N 1
ATOM 664 C CA . THR A 1 86 ? 2.858 7.394 -4.457 1.00 84.38 86 THR A CA 1
ATOM 665 C C . THR A 1 86 ? 3.013 8.819 -4.987 1.00 84.38 86 THR A C 1
ATOM 667 O O . THR A 1 86 ? 3.076 9.002 -6.201 1.00 84.38 86 THR A O 1
ATOM 670 N N . ALA A 1 87 ? 3.119 9.817 -4.107 1.00 78.44 87 ALA A N 1
ATOM 671 C CA . ALA A 1 87 ? 3.327 11.216 -4.475 1.00 78.44 87 ALA A CA 1
ATOM 672 C C . ALA A 1 87 ? 4.747 11.478 -5.007 1.00 78.44 87 ALA A C 1
ATOM 674 O O . ALA A 1 87 ? 4.916 12.196 -5.991 1.00 78.44 87 ALA A O 1
ATOM 675 N N . ALA A 1 88 ? 5.764 10.859 -4.403 1.00 76.94 88 ALA A N 1
ATOM 676 C CA . ALA A 1 88 ? 7.162 10.941 -4.827 1.00 76.94 88 ALA A CA 1
ATOM 677 C C . ALA A 1 88 ? 7.432 10.179 -6.132 1.00 76.94 88 ALA A C 1
ATOM 679 O O . ALA A 1 88 ? 8.461 10.378 -6.785 1.00 76.94 88 ALA A O 1
ATOM 680 N N . ARG A 1 89 ? 6.516 9.295 -6.544 1.00 76.38 89 ARG A N 1
ATOM 681 C CA . ARG A 1 89 ? 6.617 8.578 -7.810 1.00 76.38 89 ARG A CA 1
ATOM 682 C C . ARG A 1 89 ? 6.440 9.543 -8.979 1.00 76.38 89 ARG A C 1
ATOM 684 O O . ARG A 1 89 ? 5.340 9.767 -9.475 1.00 76.38 89 ARG A O 1
ATOM 691 N N . GLN A 1 90 ? 7.556 10.028 -9.506 1.00 70.38 90 GLN A N 1
ATOM 692 C CA . GLN A 1 90 ? 7.562 10.813 -10.731 1.00 70.38 90 GLN A CA 1
ATOM 693 C C . GLN A 1 90 ? 7.099 9.950 -11.917 1.00 70.38 90 GLN A C 1
ATOM 695 O O . GLN A 1 90 ? 7.794 9.046 -12.406 1.00 70.38 90 GLN A O 1
ATOM 700 N N . VAL A 1 91 ? 5.893 10.238 -12.396 1.00 69.94 91 VAL A N 1
ATOM 701 C CA . VAL A 1 91 ? 5.327 9.601 -13.582 1.00 69.94 91 VAL A CA 1
ATOM 702 C C . VAL A 1 91 ? 6.206 9.954 -14.782 1.00 69.94 91 VAL A C 1
ATOM 704 O O . VAL A 1 91 ? 6.391 11.121 -15.108 1.00 69.94 91 VAL A O 1
ATOM 707 N N . GLY A 1 92 ? 6.764 8.938 -15.442 1.00 70.50 92 GLY A N 1
ATOM 708 C CA . GLY A 1 92 ? 7.556 9.121 -16.660 1.00 70.50 92 GLY A CA 1
ATOM 709 C C . GLY A 1 92 ? 9.078 9.037 -16.507 1.00 70.50 92 GLY A C 1
ATOM 710 O O . GLY A 1 92 ? 9.727 8.908 -17.538 1.00 70.50 92 GLY A O 1
ATOM 711 N N . ILE A 1 93 ? 9.661 8.963 -15.300 1.00 77.62 93 ILE A N 1
ATOM 712 C CA . ILE A 1 93 ? 11.132 8.803 -15.152 1.00 77.62 93 ILE A CA 1
ATOM 713 C C . ILE A 1 93 ? 11.645 7.579 -15.910 1.00 77.62 93 ILE A C 1
ATOM 715 O O . ILE A 1 93 ? 12.633 7.642 -16.631 1.00 77.62 93 ILE A O 1
ATOM 719 N N . VAL A 1 94 ? 10.948 6.445 -15.799 1.00 77.62 94 VAL A N 1
ATOM 720 C CA . VAL A 1 94 ? 11.354 5.221 -16.507 1.00 77.62 94 VAL A CA 1
ATOM 721 C C . VAL A 1 94 ? 11.299 5.414 -18.025 1.00 77.62 94 VAL A C 1
ATOM 723 O O . VAL A 1 94 ? 12.121 4.843 -18.737 1.00 77.62 94 VAL A O 1
ATOM 726 N N . LYS A 1 95 ? 10.347 6.209 -18.531 1.00 78.81 95 LYS A N 1
ATOM 727 C CA . LYS A 1 95 ? 10.273 6.557 -19.956 1.00 78.81 95 LYS A CA 1
ATOM 728 C C . LYS A 1 95 ? 11.474 7.405 -20.353 1.00 78.81 95 LYS A C 1
ATOM 730 O O . LYS A 1 95 ? 12.125 7.085 -21.340 1.00 78.81 95 LYS A O 1
ATOM 735 N N . GLU A 1 96 ? 11.746 8.453 -19.591 1.00 82.06 96 GLU A N 1
ATOM 736 C CA . GLU A 1 96 ? 12.830 9.390 -19.860 1.00 82.06 96 GLU A CA 1
ATOM 737 C C . GLU A 1 96 ? 14.190 8.689 -19.838 1.00 82.06 96 GLU A C 1
ATOM 739 O O . GLU A 1 96 ? 14.914 8.732 -20.826 1.00 82.06 96 GLU A O 1
ATOM 744 N N . ILE A 1 97 ? 14.489 7.928 -18.780 1.00 83.94 97 ILE A N 1
ATOM 745 C CA . ILE A 1 97 ? 15.744 7.173 -18.657 1.00 83.94 97 ILE A CA 1
ATOM 746 C C . ILE A 1 97 ? 15.907 6.178 -19.812 1.00 83.94 97 ILE A C 1
ATOM 748 O O . ILE A 1 97 ? 17.001 6.048 -20.361 1.00 83.94 97 ILE A O 1
ATOM 752 N N . ARG A 1 98 ? 14.8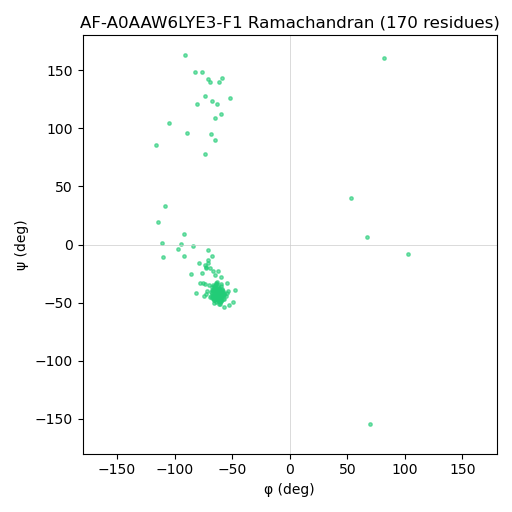29 5.491 -20.221 1.00 82.94 98 ARG A N 1
ATOM 753 C CA . ARG A 1 98 ? 14.872 4.596 -21.389 1.00 82.94 98 ARG A CA 1
ATOM 754 C C . ARG A 1 98 ? 15.189 5.353 -22.669 1.00 82.94 98 ARG A C 1
ATOM 756 O O . ARG A 1 98 ? 16.021 4.898 -23.440 1.00 82.94 98 ARG A O 1
ATOM 763 N N . GLN A 1 99 ? 14.555 6.501 -22.879 1.00 82.19 99 GLN A N 1
ATOM 764 C CA . GLN A 1 99 ? 14.780 7.304 -24.072 1.00 82.19 99 GLN A CA 1
ATOM 765 C C . GLN A 1 99 ? 16.209 7.860 -24.122 1.00 82.19 99 GLN A C 1
ATOM 767 O O . GLN A 1 99 ? 16.837 7.826 -25.175 1.00 82.19 99 GLN A O 1
ATOM 772 N N . THR A 1 100 ? 16.762 8.280 -22.984 1.00 85.19 100 THR A N 1
ATOM 773 C CA . THR A 1 100 ? 18.167 8.693 -22.869 1.00 85.19 100 THR A CA 1
ATOM 774 C C . THR A 1 100 ? 19.124 7.544 -23.187 1.00 85.19 100 THR A C 1
ATOM 776 O O . THR A 1 100 ? 20.074 7.737 -23.944 1.00 85.19 100 THR A O 1
ATOM 779 N N . ALA A 1 101 ? 18.861 6.338 -22.674 1.00 85.56 101 ALA A N 1
ATOM 780 C CA . ALA A 1 101 ? 19.671 5.158 -22.978 1.00 85.56 101 ALA A CA 1
ATOM 781 C C . ALA A 1 101 ? 19.603 4.770 -24.468 1.00 85.56 101 ALA A C 1
ATOM 783 O O . ALA A 1 101 ? 20.639 4.522 -25.085 1.00 85.56 101 ALA A O 1
ATOM 784 N N . ASP A 1 102 ? 18.404 4.774 -25.059 1.00 84.19 102 ASP A N 1
ATOM 785 C CA . ASP A 1 102 ? 18.201 4.488 -26.483 1.00 84.19 102 ASP A CA 1
ATOM 786 C C . ASP A 1 102 ? 18.919 5.523 -27.371 1.00 84.19 102 ASP A C 1
ATOM 788 O O . ASP A 1 102 ? 19.527 5.162 -28.380 1.00 84.19 102 ASP A O 1
ATOM 792 N N . ASN A 1 103 ? 18.894 6.805 -26.991 1.00 85.31 103 ASN A N 1
ATOM 793 C CA . ASN A 1 103 ? 19.600 7.871 -27.706 1.00 85.31 103 ASN A CA 1
ATOM 794 C C . ASN A 1 103 ? 21.123 7.707 -27.614 1.00 85.31 103 ASN A C 1
ATOM 796 O O . ASN A 1 103 ? 21.798 7.768 -28.639 1.00 85.31 103 ASN A O 1
ATOM 800 N N . ALA A 1 104 ? 21.663 7.437 -26.421 1.00 88.81 104 ALA A N 1
ATOM 801 C CA . ALA A 1 104 ? 23.095 7.194 -26.236 1.00 88.81 104 ALA A CA 1
ATOM 802 C C . ALA A 1 104 ? 23.582 6.002 -27.076 1.00 88.81 104 ALA A C 1
ATOM 804 O O . ALA A 1 104 ? 24.657 6.050 -27.675 1.00 88.81 104 ALA A O 1
ATOM 805 N N . TYR A 1 105 ? 22.763 4.952 -27.174 1.00 86.31 105 TYR A N 1
ATOM 806 C CA . TYR A 1 105 ? 23.045 3.818 -28.042 1.00 86.31 105 TYR A CA 1
ATOM 807 C C . TYR A 1 105 ? 23.066 4.204 -29.530 1.00 86.31 105 TYR A C 1
ATOM 809 O O . TYR A 1 105 ? 23.989 3.819 -30.244 1.00 86.31 105 TYR A O 1
ATOM 817 N N . ARG A 1 106 ? 22.091 4.989 -30.011 1.00 86.81 106 ARG A N 1
ATOM 818 C CA . ARG A 1 106 ? 22.080 5.467 -31.407 1.00 86.81 106 ARG A CA 1
ATOM 819 C C . ARG A 1 106 ? 23.334 6.277 -31.734 1.00 86.81 106 ARG A C 1
ATOM 821 O O . ARG A 1 106 ? 23.954 6.016 -32.759 1.00 86.81 106 ARG A O 1
ATOM 828 N N . SER A 1 107 ? 23.755 7.165 -30.834 1.00 89.19 107 SER A N 1
ATOM 829 C CA . SER A 1 107 ? 24.997 7.931 -30.995 1.00 89.19 107 SER A CA 1
ATOM 830 C C . SER A 1 107 ? 26.242 7.039 -31.042 1.00 89.19 107 SER A C 1
ATOM 832 O O . SER A 1 107 ? 27.158 7.313 -31.814 1.00 89.19 107 SER A O 1
ATOM 834 N N . LEU A 1 108 ? 26.282 5.951 -30.263 1.00 88.88 108 LEU A N 1
ATOM 835 C CA . LEU A 1 108 ? 27.368 4.969 -30.339 1.00 88.88 108 LEU A CA 1
ATOM 836 C C . LEU A 1 108 ? 27.413 4.284 -31.713 1.00 88.88 108 LEU A C 1
ATOM 838 O O . LEU A 1 108 ? 28.487 4.177 -32.300 1.00 88.88 108 LEU A O 1
ATOM 842 N N . VAL A 1 109 ? 26.264 3.837 -32.229 1.00 88.12 109 VAL A N 1
ATOM 843 C CA . VAL A 1 109 ? 26.176 3.208 -33.558 1.00 88.12 109 VAL A CA 1
ATOM 844 C C . VAL A 1 109 ? 26.628 4.176 -34.652 1.00 88.12 109 VAL A C 1
ATOM 846 O O . VAL A 1 109 ? 27.427 3.801 -35.507 1.00 88.12 109 VAL A O 1
ATOM 849 N N . GLU A 1 110 ? 26.171 5.429 -34.603 1.00 88.75 110 GLU A N 1
ATOM 850 C CA . GLU A 1 110 ? 26.572 6.477 -35.548 1.00 88.75 110 GLU A CA 1
ATOM 851 C C . GLU A 1 110 ? 28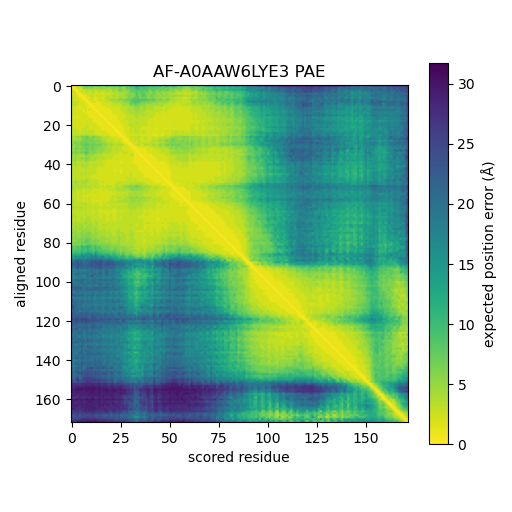.081 6.740 -35.516 1.00 88.75 110 GLU A C 1
ATOM 853 O O . GLU A 1 110 ? 28.711 6.802 -36.570 1.00 88.75 110 GLU A O 1
ATOM 858 N N . LEU A 1 111 ? 28.680 6.831 -34.324 1.00 89.69 111 LEU A N 1
ATOM 859 C CA . LEU A 1 111 ? 30.120 7.031 -34.170 1.00 89.69 111 LEU A CA 1
ATOM 860 C C . LEU A 1 111 ? 30.923 5.865 -34.755 1.00 89.69 111 LEU A C 1
ATOM 862 O O . LEU A 1 111 ? 31.899 6.086 -35.466 1.00 89.69 111 LEU A O 1
ATOM 866 N N . VAL A 1 112 ? 30.525 4.627 -34.462 1.00 88.31 112 VAL A N 1
ATOM 867 C CA . VAL A 1 112 ? 31.238 3.434 -34.941 1.00 88.31 112 VAL A CA 1
ATOM 868 C C . VAL A 1 112 ? 31.135 3.328 -36.461 1.00 88.31 112 VAL A C 1
ATOM 870 O O . VAL A 1 112 ? 32.153 3.118 -37.112 1.00 88.31 112 VAL A O 1
ATOM 873 N N . ASN A 1 113 ? 29.951 3.574 -37.030 1.00 88.00 113 ASN A N 1
ATOM 874 C CA . ASN A 1 113 ? 29.766 3.644 -38.482 1.00 88.00 113 ASN A CA 1
ATOM 875 C C . ASN A 1 113 ? 30.606 4.769 -39.116 1.00 88.00 113 ASN A C 1
ATOM 877 O O . ASN A 1 113 ? 31.150 4.608 -40.202 1.00 88.00 113 ASN A O 1
ATOM 881 N N . ALA A 1 114 ? 30.742 5.925 -38.462 1.00 89.25 114 ALA A N 1
ATOM 882 C CA . ALA A 1 114 ? 31.603 6.993 -38.968 1.00 89.25 114 ALA A CA 1
ATOM 883 C C . ALA A 1 114 ? 33.088 6.588 -38.939 1.00 89.25 114 ALA A C 1
ATOM 885 O O . ALA A 1 114 ? 33.832 6.872 -39.877 1.00 89.25 114 ALA A O 1
ATOM 886 N N . LEU A 1 115 ? 33.526 5.893 -37.886 1.00 87.44 115 LEU A N 1
ATOM 887 C CA . LEU A 1 115 ? 34.906 5.427 -37.743 1.00 87.44 115 LEU A CA 1
ATOM 888 C C . LEU A 1 115 ? 35.281 4.353 -38.770 1.00 87.44 115 LEU A C 1
ATOM 890 O O . LEU A 1 115 ? 36.409 4.380 -39.264 1.00 87.44 115 LEU A O 1
ATOM 894 N N . THR A 1 116 ? 34.359 3.455 -39.131 1.00 89.38 116 THR A N 1
ATOM 895 C CA . THR A 1 116 ? 34.603 2.467 -40.197 1.00 89.38 116 THR A CA 1
ATOM 896 C C . THR A 1 116 ? 34.756 3.130 -41.560 1.00 89.38 116 THR A C 1
ATOM 898 O O . THR A 1 116 ? 35.629 2.738 -42.330 1.00 89.38 116 THR A O 1
ATOM 901 N N . VAL A 1 117 ? 33.980 4.181 -41.845 1.00 88.81 117 VAL A N 1
ATOM 902 C CA . VAL A 1 117 ? 34.108 4.956 -43.090 1.00 88.81 117 VAL A CA 1
ATOM 903 C C . VAL A 1 117 ? 35.455 5.683 -43.169 1.00 88.81 117 VAL A C 1
ATOM 905 O O . VAL A 1 117 ? 36.057 5.736 -44.239 1.00 88.81 117 VAL A O 1
ATOM 908 N N . VAL A 1 118 ? 35.947 6.237 -42.055 1.00 88.88 118 VAL A N 1
ATOM 909 C CA . VAL A 1 118 ? 37.184 7.041 -42.037 1.00 88.88 118 VAL A CA 1
ATOM 910 C C . VAL A 1 118 ? 38.450 6.177 -42.000 1.00 88.88 118 VAL A C 1
ATOM 912 O O . VAL A 1 118 ? 39.416 6.486 -42.693 1.00 88.88 118 VAL A O 1
ATOM 915 N N . ASN A 1 119 ? 38.460 5.104 -41.206 1.00 86.56 119 ASN A N 1
ATOM 916 C CA . ASN A 1 119 ? 39.667 4.311 -40.928 1.00 86.56 119 ASN A CA 1
ATOM 917 C C . ASN A 1 119 ? 39.637 2.902 -41.553 1.00 86.56 119 ASN A C 1
ATOM 919 O O . ASN A 1 119 ? 40.576 2.125 -41.363 1.00 86.56 119 ASN A O 1
ATOM 923 N N . GLY A 1 120 ? 38.573 2.563 -42.285 1.00 84.62 120 GLY A N 1
ATOM 924 C CA . GLY A 1 120 ? 38.306 1.215 -42.783 1.00 84.62 120 GLY A CA 1
ATOM 925 C C . GLY A 1 120 ? 37.655 0.308 -41.731 1.00 84.62 120 GLY A C 1
ATOM 926 O O . GLY A 1 120 ? 37.718 0.556 -40.528 1.00 84.62 120 GLY A O 1
ATOM 927 N N . GLU A 1 121 ? 37.021 -0.772 -42.187 1.00 84.56 121 GLU A N 1
ATOM 928 C CA . GLU A 1 121 ? 36.233 -1.686 -41.341 1.00 84.56 121 GLU A CA 1
ATOM 929 C C . GLU A 1 121 ? 37.103 -2.616 -40.472 1.00 84.56 121 GLU A C 1
ATOM 931 O O . GLU A 1 121 ? 36.743 -2.947 -39.341 1.00 84.56 121 GLU A O 1
ATOM 936 N N . ALA A 1 122 ? 38.274 -3.020 -40.980 1.00 86.88 122 ALA A N 1
ATOM 937 C CA . ALA A 1 122 ? 39.102 -4.077 -40.391 1.00 86.88 122 ALA A CA 1
ATOM 938 C C . ALA A 1 122 ? 39.450 -3.891 -38.894 1.00 86.88 122 ALA A C 1
ATOM 940 O O . ALA A 1 122 ? 39.394 -4.880 -38.161 1.00 86.88 122 ALA A O 1
ATOM 941 N N . PRO A 1 123 ? 39.755 -2.677 -38.389 1.00 88.62 123 PRO A N 1
ATOM 942 C CA . PRO A 1 123 ? 40.034 -2.466 -36.966 1.00 88.62 123 PRO A CA 1
ATOM 943 C C . PRO A 1 123 ? 38.809 -2.630 -36.052 1.00 88.62 123 PRO A C 1
ATOM 945 O O . PRO A 1 123 ? 38.970 -2.843 -34.851 1.00 88.62 123 PRO A O 1
ATOM 948 N N . TYR A 1 124 ? 37.592 -2.522 -36.595 1.00 87.12 124 TYR A N 1
ATOM 949 C CA . TYR A 1 124 ? 36.343 -2.500 -35.825 1.00 87.12 124 TYR A CA 1
ATOM 950 C C . TYR A 1 124 ? 35.497 -3.767 -35.994 1.00 87.12 124 TYR A C 1
ATOM 952 O O . TYR A 1 124 ? 34.574 -3.973 -35.208 1.00 87.12 124 TYR A O 1
ATOM 960 N N . ALA A 1 125 ? 35.823 -4.639 -36.953 1.00 86.00 125 ALA A N 1
ATOM 961 C CA . ALA A 1 125 ? 35.040 -5.828 -37.302 1.00 86.00 125 ALA A CA 1
ATOM 962 C C . ALA A 1 125 ? 34.640 -6.690 -36.085 1.00 86.00 125 ALA A C 1
ATOM 964 O O . ALA A 1 125 ? 33.459 -6.971 -35.887 1.00 86.00 125 ALA A O 1
ATOM 965 N N . THR A 1 126 ? 35.587 -7.025 -35.200 1.00 89.31 126 THR A N 1
ATOM 966 C CA . THR A 1 126 ? 35.310 -7.826 -33.991 1.00 89.31 126 THR A CA 1
ATOM 967 C C . THR A 1 126 ? 34.337 -7.131 -33.035 1.00 89.31 126 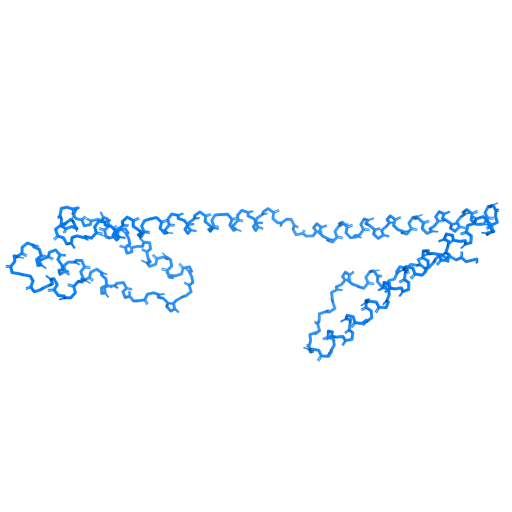THR A C 1
ATOM 969 O O . THR A 1 126 ? 33.480 -7.774 -32.431 1.00 89.31 126 THR A O 1
ATOM 972 N N . PHE A 1 127 ? 34.449 -5.808 -32.885 1.00 88.31 127 PHE A N 1
ATOM 973 C CA . PHE A 1 127 ? 33.541 -5.030 -32.044 1.00 88.31 127 PHE A CA 1
ATOM 974 C C . PHE A 1 127 ? 32.129 -4.989 -32.645 1.00 88.31 127 PHE A C 1
ATOM 976 O O . PHE A 1 127 ? 31.153 -5.210 -31.928 1.00 88.31 127 PHE A O 1
ATOM 983 N N . ILE A 1 128 ? 32.029 -4.770 -33.958 1.00 88.81 128 ILE A N 1
ATOM 984 C CA . ILE A 1 128 ? 30.767 -4.744 -34.709 1.00 88.81 128 ILE A CA 1
ATOM 985 C C . ILE A 1 128 ? 30.043 -6.085 -34.587 1.00 88.81 128 ILE A C 1
ATOM 987 O O . ILE A 1 128 ? 28.870 -6.119 -34.214 1.00 88.81 128 ILE A O 1
ATOM 991 N N . ASP A 1 129 ? 30.749 -7.193 -34.817 1.00 90.31 129 ASP A N 1
ATOM 992 C CA . ASP A 1 129 ? 30.178 -8.538 -34.730 1.00 90.31 129 ASP A CA 1
ATOM 993 C C . ASP A 1 129 ? 29.690 -8.857 -33.305 1.00 90.31 129 ASP A C 1
ATOM 995 O O . ASP A 1 129 ? 28.588 -9.383 -33.122 1.00 90.31 129 ASP A O 1
ATOM 999 N N . HIS A 1 130 ? 30.456 -8.481 -32.272 1.00 88.56 130 HIS A N 1
ATOM 1000 C CA . HIS A 1 130 ? 30.044 -8.663 -30.877 1.00 88.56 130 HIS A CA 1
ATOM 1001 C C . HIS A 1 130 ? 28.791 -7.859 -30.517 1.00 88.56 130 HIS A C 1
ATOM 1003 O O . HIS A 1 130 ? 27.876 -8.395 -29.885 1.00 88.56 130 HIS A O 1
ATOM 1009 N N . VAL A 1 131 ? 28.727 -6.581 -30.902 1.00 87.88 131 VAL A N 1
ATOM 1010 C CA . VAL A 1 131 ? 27.563 -5.738 -30.603 1.00 87.88 131 VAL A CA 1
ATOM 1011 C C . VAL A 1 131 ? 26.334 -6.240 -31.358 1.00 87.88 131 VAL A C 1
ATOM 1013 O O . VAL A 1 131 ? 25.277 -6.390 -30.744 1.00 87.88 131 VAL A O 1
ATOM 1016 N N . ASN A 1 132 ? 26.470 -6.603 -32.635 1.00 88.50 132 ASN A N 1
ATOM 1017 C CA . ASN A 1 132 ? 25.370 -7.156 -33.425 1.00 88.50 132 ASN A CA 1
ATOM 1018 C C . ASN A 1 132 ? 24.840 -8.480 -32.838 1.00 88.50 132 ASN A C 1
ATOM 1020 O O . ASN A 1 132 ? 23.626 -8.651 -32.711 1.00 88.50 132 ASN A O 1
ATOM 1024 N N . ALA A 1 133 ? 25.711 -9.362 -32.335 1.00 88.25 133 ALA A N 1
ATOM 1025 C CA . ALA A 1 133 ? 25.281 -10.576 -31.632 1.00 88.25 133 ALA A CA 1
ATOM 1026 C C . ALA A 1 133 ? 24.461 -10.274 -30.357 1.00 88.25 133 ALA A C 1
ATOM 1028 O O . ALA A 1 133 ? 23.488 -10.973 -30.043 1.00 88.25 133 ALA A O 1
ATOM 1029 N N . ILE A 1 134 ? 24.819 -9.217 -29.616 1.00 86.31 134 ILE A N 1
ATOM 1030 C CA . ILE A 1 134 ? 24.048 -8.761 -28.449 1.00 86.31 134 ILE A CA 1
ATOM 1031 C C . ILE A 1 134 ? 22.679 -8.220 -28.886 1.00 86.31 134 ILE A C 1
ATOM 1033 O O . ILE A 1 134 ? 21.669 -8.572 -28.265 1.00 86.31 134 ILE A O 1
ATOM 1037 N N . ILE A 1 135 ? 22.625 -7.416 -29.954 1.00 84.75 135 ILE A N 1
ATOM 1038 C CA . ILE A 1 135 ? 21.371 -6.883 -30.509 1.00 84.75 135 ILE A CA 1
ATOM 1039 C C . ILE A 1 135 ? 20.434 -8.029 -30.901 1.00 84.75 135 ILE A C 1
ATOM 1041 O O . ILE A 1 135 ? 19.261 -8.030 -30.521 1.00 84.75 135 ILE A O 1
ATOM 1045 N N . ASP A 1 136 ? 20.936 -9.043 -31.602 1.00 85.19 136 ASP A N 1
ATOM 1046 C CA . ASP A 1 136 ? 20.126 -10.170 -32.065 1.00 85.19 136 ASP A CA 1
ATOM 1047 C C . ASP A 1 136 ? 19.564 -11.002 -30.914 1.00 85.19 136 ASP A C 1
ATOM 1049 O O . ASP A 1 136 ? 18.380 -11.380 -30.911 1.00 85.19 136 ASP A O 1
ATOM 1053 N N . ARG A 1 137 ? 20.370 -11.222 -29.869 1.00 85.25 137 ARG A N 1
ATOM 1054 C CA . ARG A 1 137 ? 19.899 -11.850 -28.631 1.00 85.25 137 ARG A CA 1
ATOM 1055 C C . ARG A 1 137 ? 18.772 -11.033 -27.999 1.00 85.25 137 ARG A C 1
ATOM 1057 O O . ARG A 1 137 ? 17.751 -11.603 -27.603 1.00 85.25 137 ARG A O 1
ATOM 1064 N N . GLN A 1 138 ? 18.916 -9.710 -27.921 1.00 82.81 138 GLN A N 1
ATOM 1065 C CA . GLN A 1 138 ? 17.889 -8.832 -27.357 1.00 82.81 138 GLN A CA 1
ATOM 1066 C C . GLN A 1 138 ? 16.608 -8.826 -28.204 1.00 82.81 138 GLN A C 1
ATOM 1068 O O . GLN A 1 138 ? 15.518 -9.029 -27.658 1.00 82.81 138 GLN A O 1
ATOM 1073 N N . LYS A 1 139 ? 16.715 -8.700 -29.534 1.00 81.69 139 LYS A N 1
ATOM 1074 C CA . LYS A 1 139 ? 15.586 -8.812 -30.475 1.00 81.69 139 LYS A CA 1
ATOM 1075 C C . LYS A 1 139 ? 14.841 -10.139 -30.287 1.00 8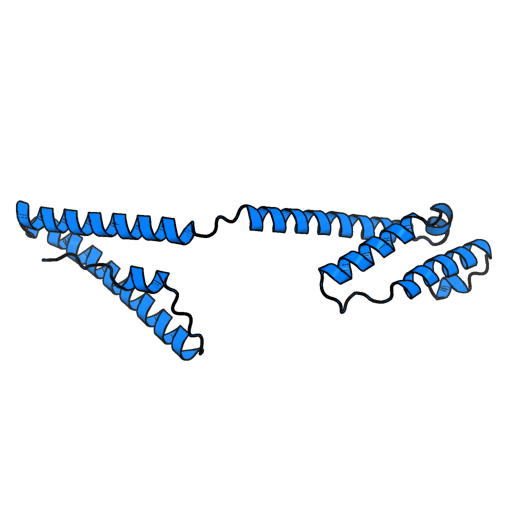1.69 139 LYS A C 1
ATOM 1077 O O . LYS A 1 139 ? 13.609 -10.155 -30.257 1.00 81.69 139 LYS A O 1
ATOM 1082 N N . THR A 1 140 ? 15.565 -11.242 -30.096 1.00 83.31 140 THR A N 1
ATOM 1083 C CA . THR A 1 140 ? 14.986 -12.576 -29.860 1.00 83.31 140 THR A CA 1
ATOM 1084 C C . THR A 1 140 ? 14.197 -12.639 -28.551 1.00 83.31 140 THR A C 1
ATOM 1086 O O . THR A 1 140 ? 13.051 -13.095 -28.540 1.00 83.31 140 THR A O 1
ATOM 1089 N N . VAL A 1 141 ? 14.751 -12.110 -27.455 1.00 82.12 141 VAL A N 1
ATOM 1090 C CA . VAL A 1 141 ? 14.051 -12.025 -26.160 1.00 82.12 141 VAL A CA 1
ATOM 1091 C C . VAL A 1 141 ? 12.776 -11.182 -26.273 1.00 82.12 141 VAL A C 1
ATOM 1093 O O . VAL A 1 141 ? 11.723 -11.580 -25.766 1.00 82.12 141 VAL A O 1
ATOM 1096 N N . LEU A 1 142 ? 12.833 -10.039 -26.965 1.00 79.38 142 LEU A N 1
ATOM 1097 C CA . LEU A 1 142 ? 11.669 -9.171 -27.176 1.00 79.38 142 LEU A CA 1
ATOM 1098 C C . LEU A 1 142 ? 10.579 -9.852 -28.014 1.00 79.38 142 LEU A C 1
ATOM 1100 O O . LEU A 1 142 ? 9.393 -9.701 -27.707 1.00 79.38 142 LEU A O 1
ATOM 1104 N N . LYS A 1 143 ? 10.954 -10.617 -29.047 1.00 80.06 143 LYS A N 1
ATOM 1105 C CA . LYS A 1 143 ? 10.015 -11.419 -29.848 1.00 80.06 143 LYS A CA 1
ATOM 1106 C C . LYS A 1 143 ? 9.355 -12.513 -29.005 1.00 80.06 143 LYS A C 1
ATOM 1108 O O . LYS A 1 143 ? 8.132 -12.626 -29.016 1.00 80.06 143 LYS A O 1
ATOM 1113 N N . ALA A 1 144 ? 10.126 -13.259 -28.211 1.00 79.38 144 ALA A N 1
ATOM 1114 C CA . ALA A 1 144 ? 9.595 -14.311 -27.340 1.00 79.38 144 ALA A CA 1
ATOM 1115 C C . ALA A 1 144 ? 8.584 -13.767 -26.313 1.00 79.38 144 ALA A C 1
ATOM 1117 O O . ALA A 1 144 ? 7.513 -14.345 -26.114 1.00 79.38 144 ALA A O 1
ATOM 1118 N N . ARG A 1 145 ? 8.882 -12.609 -25.706 1.00 78.81 145 ARG A N 1
ATOM 1119 C CA . ARG A 1 145 ? 7.963 -11.922 -24.782 1.00 78.81 145 ARG A CA 1
ATOM 1120 C C . ARG A 1 145 ? 6.649 -11.526 -25.458 1.00 78.81 145 ARG A C 1
ATOM 1122 O O . ARG A 1 145 ? 5.592 -11.748 -24.877 1.00 78.81 145 ARG A O 1
ATOM 1129 N N . GLN A 1 146 ? 6.700 -11.005 -26.684 1.00 73.62 146 GLN A N 1
ATOM 1130 C CA . GLN A 1 146 ? 5.498 -10.652 -27.452 1.00 73.62 146 GLN A CA 1
ATOM 1131 C C . GLN A 1 146 ? 4.643 -11.874 -27.784 1.00 73.62 146 GLN A C 1
ATOM 1133 O O . GLN A 1 146 ? 3.427 -11.835 -27.611 1.00 73.62 146 GLN A O 1
ATOM 1138 N N . THR A 1 147 ? 5.264 -12.971 -28.217 1.00 78.31 147 THR A N 1
ATOM 1139 C CA . THR A 1 147 ? 4.551 -14.223 -28.498 1.00 78.31 147 THR A CA 1
ATOM 1140 C C . THR A 1 147 ? 3.840 -14.747 -27.250 1.00 78.31 147 THR A C 1
ATOM 1142 O O . THR A 1 147 ? 2.680 -15.148 -27.322 1.00 78.31 147 THR A O 1
ATOM 1145 N N . ASN A 1 148 ? 4.496 -14.688 -26.090 1.00 76.94 148 ASN A N 1
ATOM 1146 C CA . ASN A 1 148 ? 3.905 -15.117 -24.822 1.00 76.94 148 ASN A CA 1
ATOM 1147 C C . ASN A 1 148 ? 2.788 -14.181 -24.334 1.00 76.94 148 ASN A C 1
ATOM 1149 O O . ASN A 1 148 ? 1.806 -14.664 -23.775 1.00 76.94 148 ASN A O 1
ATOM 1153 N N . ALA A 1 149 ? 2.904 -12.870 -24.567 1.00 72.62 149 ALA A N 1
ATOM 1154 C CA . ALA A 1 149 ? 1.850 -11.905 -24.251 1.00 72.62 149 ALA A CA 1
ATOM 1155 C C . ALA A 1 149 ? 0.595 -12.131 -25.114 1.00 72.62 149 ALA A C 1
ATOM 1157 O O . ALA A 1 149 ? -0.506 -12.233 -24.575 1.00 72.62 149 ALA A O 1
ATOM 1158 N N . LYS A 1 150 ? 0.770 -12.333 -26.430 1.00 71.50 150 LYS A N 1
ATOM 1159 C CA . LYS A 1 150 ? -0.324 -12.654 -27.364 1.00 71.50 150 LYS A CA 1
ATOM 1160 C C . LYS A 1 150 ? -1.051 -13.950 -26.995 1.00 71.50 150 LYS A C 1
ATOM 1162 O O . LYS A 1 150 ? -2.273 -13.997 -27.036 1.00 71.50 150 LYS A O 1
ATOM 1167 N N . LYS A 1 151 ? -0.316 -14.987 -26.575 1.00 73.38 151 LYS A N 1
ATOM 1168 C CA . LYS A 1 151 ? -0.900 -16.264 -26.118 1.00 73.38 151 LYS A CA 1
ATOM 1169 C C . LYS A 1 151 ? -1.744 -16.139 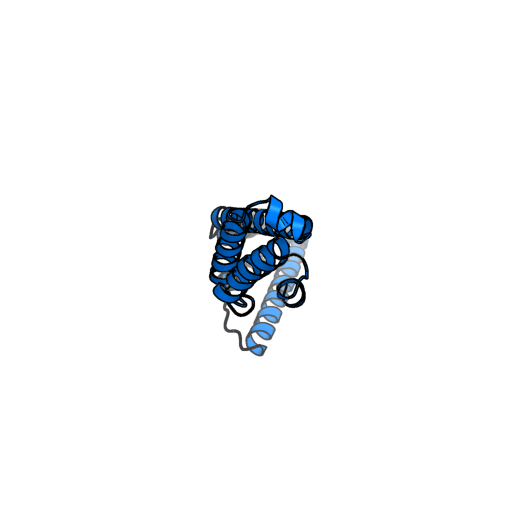-24.845 1.00 73.38 151 LYS A C 1
ATOM 1171 O O . LYS A 1 151 ? -2.621 -16.964 -24.631 1.00 73.38 151 LYS A O 1
ATOM 1176 N N . LYS A 1 152 ? -1.480 -15.138 -24.000 1.00 73.12 152 LYS A N 1
ATOM 1177 C CA . LYS A 1 152 ? -2.199 -14.910 -22.736 1.00 73.12 152 LYS A CA 1
ATOM 1178 C C . LYS A 1 152 ? -3.398 -13.960 -22.871 1.00 73.12 152 LYS A C 1
ATOM 1180 O O . LYS A 1 152 ? -3.938 -13.545 -21.854 1.00 73.12 152 LYS A O 1
ATOM 1185 N N . GLY A 1 153 ? -3.797 -13.587 -24.092 1.00 59.34 153 GLY A N 1
ATOM 1186 C CA . GLY A 1 153 ? -4.932 -12.682 -24.334 1.00 59.34 153 GLY A CA 1
ATOM 1187 C C . GLY A 1 153 ? -4.714 -11.239 -23.855 1.00 59.34 153 GLY A C 1
ATOM 1188 O O . GLY A 1 153 ? -5.636 -10.434 -23.897 1.00 59.34 153 GLY A O 1
ATOM 1189 N N . GLY A 1 154 ? -3.505 -10.896 -23.402 1.00 55.03 154 GLY A N 1
ATOM 1190 C CA . GLY A 1 154 ? -3.163 -9.552 -22.960 1.00 55.03 154 GLY A CA 1
ATOM 1191 C C . GLY A 1 154 ? -2.662 -8.719 -24.130 1.00 55.03 154 GLY A C 1
ATOM 1192 O O . GLY A 1 154 ? -1.470 -8.754 -24.446 1.00 55.03 154 GLY A O 1
ATOM 1193 N N . GLU A 1 155 ? -3.541 -7.935 -24.750 1.00 53.84 155 GLU A N 1
ATOM 1194 C CA . GLU A 1 155 ? -3.130 -6.840 -25.628 1.00 53.84 155 GLU A CA 1
ATOM 1195 C C . GLU A 1 155 ? -2.588 -5.694 -24.768 1.00 53.84 155 GLU A C 1
ATOM 1197 O O . GLU A 1 155 ? -3.247 -4.704 -24.478 1.00 53.84 155 GLU A O 1
ATOM 1202 N N . THR A 1 156 ? -1.354 -5.848 -24.298 1.00 50.69 156 THR A N 1
ATOM 1203 C CA . THR A 1 156 ? -0.575 -4.714 -23.805 1.00 50.69 156 THR 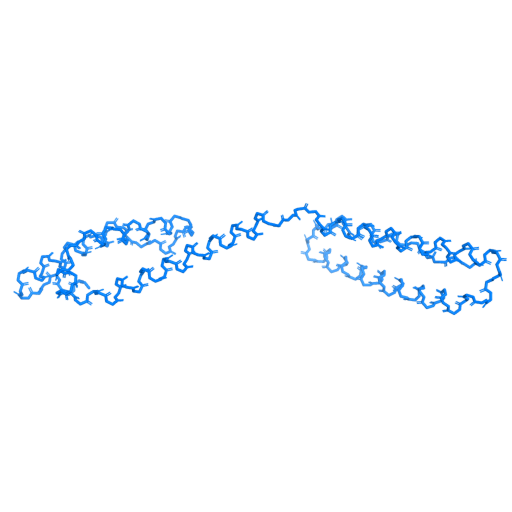A CA 1
ATOM 1204 C C . THR A 1 156 ? 0.634 -4.568 -24.709 1.00 50.69 156 THR A C 1
ATOM 1206 O O . THR A 1 156 ? 1.722 -5.092 -24.462 1.00 50.69 156 THR A O 1
ATOM 1209 N N . ILE A 1 157 ? 0.437 -3.851 -25.817 1.00 53.25 157 ILE A N 1
ATOM 1210 C CA . ILE A 1 157 ? 1.549 -3.246 -26.543 1.00 53.25 157 ILE A CA 1
ATOM 1211 C C . ILE A 1 157 ? 2.124 -2.206 -25.584 1.00 53.25 157 ILE A C 1
ATOM 1213 O O . ILE A 1 157 ? 1.661 -1.075 -25.524 1.00 53.25 157 ILE A O 1
ATOM 1217 N N . ASN A 1 158 ? 3.092 -2.604 -24.755 1.00 55.84 158 ASN A N 1
ATOM 1218 C CA . ASN A 1 158 ? 3.871 -1.639 -23.997 1.00 55.84 158 ASN A CA 1
ATOM 1219 C C . ASN A 1 158 ? 4.568 -0.733 -25.035 1.00 55.84 158 ASN A C 1
ATOM 1221 O O . ASN A 1 158 ? 5.455 -1.237 -25.736 1.00 55.84 158 ASN A O 1
ATOM 1225 N N . PRO A 1 159 ? 4.215 0.563 -25.146 1.00 51.16 159 PRO A N 1
ATOM 1226 C CA . PRO A 1 159 ? 4.742 1.444 -26.193 1.00 51.16 159 PRO A CA 1
ATOM 1227 C C . PRO A 1 159 ? 6.273 1.555 -26.128 1.00 51.16 159 PRO A C 1
ATOM 1229 O O . PRO A 1 159 ? 6.955 1.694 -27.139 1.00 51.16 159 PRO A O 1
ATOM 1232 N N . TYR A 1 160 ? 6.847 1.394 -24.932 1.00 53.81 160 TYR A N 1
ATOM 1233 C CA . TYR A 1 160 ? 8.295 1.421 -24.701 1.00 53.81 160 TYR A CA 1
ATOM 1234 C C . TYR A 1 160 ? 9.013 0.172 -25.220 1.00 53.81 160 TYR A C 1
ATOM 1236 O O . TYR A 1 160 ? 10.223 0.184 -25.441 1.00 53.81 160 TYR A O 1
ATOM 1244 N N . CYS A 1 161 ? 8.282 -0.923 -25.420 1.00 53.31 161 CYS A N 1
ATOM 1245 C CA . CYS A 1 161 ? 8.813 -2.112 -26.064 1.00 53.31 161 CYS A CA 1
ATOM 1246 C C . CYS A 1 161 ? 8.923 -1.915 -27.583 1.00 53.31 161 CYS A C 1
ATOM 1248 O O . CYS A 1 161 ? 9.739 -2.572 -28.207 1.00 53.31 161 CYS A O 1
ATOM 1250 N N . GLU A 1 162 ? 8.144 -1.022 -28.203 1.00 54.12 162 GLU A N 1
ATOM 1251 C CA . GLU A 1 162 ? 8.243 -0.742 -29.645 1.00 54.12 162 GLU A CA 1
ATOM 1252 C C . GLU A 1 162 ? 9.412 0.165 -30.024 1.00 54.12 162 GLU A C 1
ATOM 1254 O O . GLU A 1 162 ? 10.011 -0.042 -31.077 1.00 54.12 162 GLU A O 1
ATOM 1259 N N . ILE A 1 163 ? 9.784 1.115 -29.165 1.00 52.41 163 ILE A N 1
ATOM 1260 C CA . ILE A 1 163 ? 10.931 2.006 -29.413 1.00 52.41 163 ILE A CA 1
ATOM 1261 C C . ILE A 1 163 ? 12.241 1.194 -29.431 1.00 52.41 163 ILE A C 1
ATOM 1263 O O . ILE A 1 163 ? 13.023 1.287 -30.378 1.00 52.41 163 ILE A O 1
ATOM 1267 N N . SER A 1 164 ? 12.407 0.289 -28.462 1.00 55.16 164 SER A N 1
ATOM 1268 C CA . SER A 1 164 ? 13.545 -0.644 -28.362 1.00 55.16 164 SER A CA 1
ATOM 1269 C C . SER A 1 164 ? 13.550 -1.760 -29.421 1.00 55.16 164 SER A C 1
ATOM 1271 O O . SER A 1 164 ? 14.573 -2.408 -29.630 1.00 55.16 164 SER A O 1
ATOM 1273 N N . LYS A 1 165 ? 12.444 -1.987 -30.148 1.00 58.78 165 LYS A N 1
ATOM 1274 C CA . LYS A 1 165 ? 12.408 -2.919 -31.298 1.00 58.78 165 LYS A CA 1
ATOM 1275 C C . LYS A 1 165 ? 13.122 -2.369 -32.537 1.00 58.78 165 LYS A C 1
ATOM 1277 O O . LYS A 1 165 ? 13.417 -3.147 -33.440 1.00 58.78 165 LYS A O 1
ATOM 1282 N N . LYS A 1 166 ? 13.369 -1.055 -32.603 1.00 64.88 166 LYS A N 1
ATOM 1283 C CA . LYS A 1 166 ? 13.986 -0.366 -33.750 1.00 64.88 166 LYS A CA 1
ATOM 1284 C C . LYS A 1 166 ? 15.422 0.086 -33.454 1.00 64.88 166 LYS A C 1
ATOM 1286 O O . LYS A 1 166 ? 15.829 1.158 -33.911 1.00 64.88 166 LYS A O 1
ATOM 1291 N N . LEU A 1 167 ? 16.159 -0.678 -32.644 1.00 66.38 167 LEU A N 1
ATOM 1292 C CA . LEU A 1 167 ? 17.592 -0.449 -32.460 1.00 66.38 167 LEU A CA 1
ATOM 1293 C C . LEU A 1 167 ? 18.308 -0.768 -33.786 1.00 66.38 167 LEU A C 1
ATOM 1295 O O . LEU A 1 167 ? 18.092 -1.861 -34.320 1.00 66.38 167 LEU A O 1
ATOM 1299 N N . PRO A 1 168 ? 19.060 0.189 -34.356 1.00 72.19 168 PRO A N 1
ATOM 1300 C CA . PRO A 1 168 ? 19.779 -0.020 -35.607 1.00 72.19 168 PRO A CA 1
ATOM 1301 C C . PRO A 1 168 ? 20.957 -0.976 -35.406 1.00 72.19 168 PRO A C 1
ATOM 1303 O O . PRO A 1 168 ? 21.639 -0.904 -34.388 1.00 72.19 168 PRO A O 1
ATOM 1306 N N . ASP A 1 169 ? 21.202 -1.836 -36.392 1.00 77.94 169 ASP A N 1
ATOM 1307 C CA . ASP A 1 169 ? 22.422 -2.643 -36.448 1.00 77.94 169 ASP A CA 1
ATOM 1308 C C . ASP A 1 169 ? 23.596 -1.772 -36.910 1.00 77.94 169 ASP A C 1
ATOM 1310 O O . ASP A 1 169 ? 23.415 -0.844 -37.712 1.00 77.94 169 ASP A O 1
ATOM 1314 N N . ILE A 1 170 ? 24.801 -2.079 -36.426 1.00 73.50 170 ILE A N 1
ATOM 1315 C CA . ILE A 1 170 ? 26.017 -1.417 -36.908 1.00 73.50 170 ILE A CA 1
ATOM 1316 C C . ILE A 1 170 ? 26.320 -1.961 -38.309 1.00 73.50 170 ILE A C 1
ATOM 1318 O O . ILE A 1 170 ? 26.314 -3.179 -38.512 1.00 73.50 170 ILE A O 1
ATOM 1322 N N . GLN A 1 171 ? 26.513 -1.056 -39.271 1.00 72.81 171 GLN A N 1
ATOM 1323 C CA . GLN A 1 171 ? 26.689 -1.398 -40.682 1.00 72.81 171 GLN A CA 1
ATOM 1324 C C . GLN A 1 171 ? 28.146 -1.794 -40.953 1.00 72.81 171 GLN A C 1
ATOM 1326 O O . GLN A 1 171 ? 29.059 -1.283 -40.302 1.00 72.81 171 GLN A O 1
ATOM 1331 N N . LYS A 1 172 ? 28.331 -2.708 -41.908 1.00 57.41 172 LYS A N 1
ATOM 1332 C CA . LYS A 1 172 ? 29.636 -3.052 -42.480 1.00 57.41 172 LYS A CA 1
ATOM 1333 C C . LYS A 1 172 ? 29.891 -2.167 -43.691 1.00 57.41 172 LYS A C 1
ATOM 1335 O O . LYS A 1 172 ? 28.947 -2.056 -44.510 1.00 57.41 172 LYS A O 1
#

Solvent-accessible surface area (backbone atoms only — not comparable to full-atom values): 9898 Å² total; per-residue (Å²): 95,83,72,40,51,69,40,90,52,65,69,52,14,51,42,26,43,55,56,43,51,53,51,65,74,70,57,82,46,89,86,51,59,71,72,59,26,48,52,51,54,50,52,49,51,52,56,57,68,68,47,61,63,70,48,39,52,69,66,70,37,56,70,57,53,54,48,52,53,51,52,50,54,53,48,54,50,52,52,48,50,53,49,50,55,58,68,68,52,64,85,55,53,73,57,51,56,48,52,54,51,54,48,54,49,51,53,50,43,51,51,53,43,50,46,31,72,74,74,42,50,80,90,45,47,69,60,48,55,52,52,44,55,51,50,53,54,49,54,48,54,54,50,54,52,51,55,54,35,60,75,68,74,48,90,68,82,55,68,72,60,57,62,68,68,66,68,80,74,70,73,131

pLDDT: mean 84.96, std 11.24, range [50.69, 96.0]